Protein AF-A0AAV1Z9R0-F1 (afdb_monomer_lite)

pLDDT: mean 80.9, std 9.48, range [49.88, 96.12]

Sequence (94 aa):
MGRRINTTLPISKTQLQPYSVNKKALETKEERRMYTQKKNYDHHHGIRNIDELDLGQNARVWITDRRETGKVLKKTPFPRSYLVQSGKRVFRRK

Structure (mmCIF, N/CA/C/O backbone):
data_AF-A0AAV1Z9R0-F1
#
_entry.id   AF-A0AAV1Z9R0-F1
#
loop_
_atom_site.group_PDB
_atom_site.id
_atom_site.type_symbol
_atom_site.label_atom_id
_atom_site.label_alt_id
_atom_site.label_comp_id
_atom_site.label_asym_id
_atom_site.label_entity_id
_atom_site.label_seq_id
_atom_site.pdbx_PDB_ins_code
_atom_site.Cartn_x
_atom_site.Cartn_y
_atom_site.Cartn_z
_atom_site.occupancy
_atom_site.B_iso_or_equiv
_atom_site.auth_seq_id
_atom_site.auth_comp_id
_atom_site.auth_asym_id
_atom_site.auth_atom_id
_atom_site.pdbx_PDB_model_num
ATOM 1 N N . MET A 1 1 ? -30.982 -13.700 25.396 1.00 49.88 1 MET A N 1
ATOM 2 C CA . MET A 1 1 ? -31.266 -12.271 25.670 1.00 49.88 1 MET A CA 1
ATOM 3 C C . MET A 1 1 ? -32.585 -11.925 24.997 1.00 49.88 1 MET A C 1
ATOM 5 O O . MET A 1 1 ? -32.686 -12.078 23.788 1.00 49.88 1 MET A O 1
ATOM 9 N N . GLY A 1 2 ? -33.615 -11.640 25.797 1.00 64.06 2 GLY A N 1
ATOM 10 C CA . GLY A 1 2 ? -35.023 -11.656 25.382 1.00 64.06 2 GLY A CA 1
ATOM 11 C C . GLY A 1 2 ? -35.468 -10.466 24.525 1.00 64.06 2 GLY A C 1
ATOM 12 O O . GLY A 1 2 ? -34.887 -9.384 24.572 1.00 64.06 2 GLY A O 1
ATOM 13 N N . ARG A 1 3 ? -36.525 -10.702 23.743 1.00 64.62 3 ARG A N 1
ATOM 14 C CA . ARG A 1 3 ? -37.190 -9.757 22.835 1.00 64.62 3 ARG A CA 1
ATOM 15 C C . ARG A 1 3 ? -37.895 -8.657 23.651 1.00 64.62 3 ARG A C 1
ATOM 17 O O . ARG A 1 3 ? -38.679 -8.975 24.540 1.00 64.62 3 ARG A O 1
ATOM 24 N N . ARG A 1 4 ? -37.607 -7.376 23.378 1.00 66.69 4 ARG A N 1
ATOM 25 C CA . ARG A 1 4 ? -38.270 -6.224 24.028 1.00 66.69 4 ARG A CA 1
ATOM 26 C C . ARG A 1 4 ? -39.692 -6.051 23.482 1.00 66.69 4 ARG A C 1
ATOM 28 O O . ARG A 1 4 ? -39.892 -6.117 22.272 1.00 66.69 4 ARG A O 1
ATOM 35 N N . ILE A 1 5 ? -40.659 -5.839 24.373 1.00 71.81 5 ILE A N 1
ATOM 36 C CA . ILE A 1 5 ? -42.055 -5.546 24.021 1.00 71.81 5 ILE A CA 1
ATOM 37 C C . ILE A 1 5 ? -42.146 -4.068 23.622 1.00 71.81 5 ILE A C 1
ATOM 39 O O . ILE A 1 5 ? -41.661 -3.204 24.350 1.00 71.81 5 ILE A O 1
ATOM 43 N N . ASN A 1 6 ? -42.761 -3.775 22.475 1.00 67.69 6 ASN A N 1
ATOM 44 C CA . ASN A 1 6 ? -43.043 -2.405 22.050 1.00 67.69 6 ASN A CA 1
ATOM 45 C C . ASN A 1 6 ? -44.254 -1.887 22.839 1.00 67.69 6 ASN A C 1
ATOM 47 O O . ASN A 1 6 ? -45.393 -2.148 22.462 1.00 67.69 6 ASN A O 1
ATOM 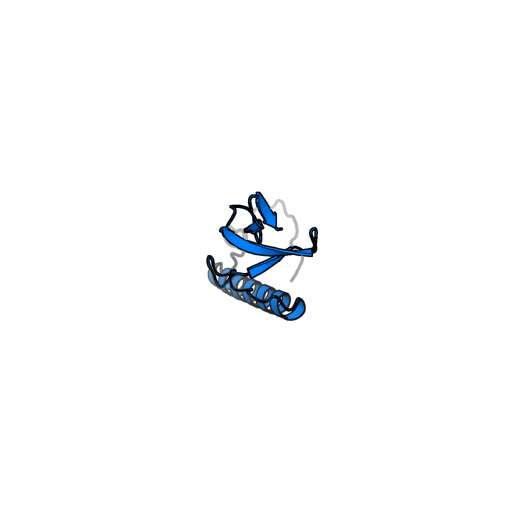51 N N . THR A 1 7 ? -44.013 -1.208 23.961 1.00 72.06 7 THR A N 1
ATOM 52 C CA . THR A 1 7 ? -45.070 -0.634 24.808 1.00 72.06 7 THR A CA 1
ATOM 53 C C . THR A 1 7 ? -45.169 0.873 24.598 1.00 72.06 7 THR A C 1
ATOM 55 O O . THR A 1 7 ? -44.148 1.552 24.546 1.00 72.06 7 THR A O 1
ATOM 58 N N . THR A 1 8 ? -46.383 1.417 24.572 1.00 71.56 8 THR A N 1
ATOM 59 C CA . THR A 1 8 ? -46.658 2.868 24.589 1.00 71.56 8 THR A CA 1
ATOM 60 C C . THR A 1 8 ? -46.558 3.495 25.982 1.00 71.56 8 THR A C 1
ATOM 62 O O . THR A 1 8 ? -46.639 4.713 26.114 1.00 71.56 8 THR A O 1
ATOM 65 N N . LEU A 1 9 ? -46.379 2.682 27.027 1.00 77.00 9 LEU A N 1
ATOM 66 C CA . LEU A 1 9 ? -46.225 3.162 28.397 1.00 77.00 9 LEU A CA 1
ATOM 67 C C . LEU A 1 9 ? -44.862 3.846 28.591 1.00 77.00 9 LEU A C 1
ATOM 69 O O . LEU A 1 9 ? -43.858 3.356 28.065 1.00 77.00 9 LEU A O 1
ATOM 73 N N . PRO A 1 10 ? -44.797 4.950 29.358 1.00 73.06 10 PRO A N 1
ATOM 74 C CA . PRO A 1 10 ? -43.542 5.630 29.636 1.00 73.06 10 PRO A CA 1
ATOM 75 C C . PRO A 1 10 ? -42.605 4.714 30.430 1.00 73.06 10 PRO A C 1
ATOM 77 O O . PRO A 1 10 ? -42.914 4.259 31.529 1.00 73.06 10 PRO A O 1
ATOM 80 N N . ILE A 1 11 ? -41.440 4.446 29.846 1.00 73.12 11 ILE A N 1
ATOM 81 C CA . ILE A 1 11 ? -40.373 3.637 30.433 1.00 73.12 11 ILE A CA 1
ATOM 82 C C . ILE A 1 11 ? -39.475 4.541 31.291 1.00 73.12 11 ILE A C 1
ATOM 84 O O . ILE A 1 11 ? -39.240 5.703 30.953 1.00 73.12 11 ILE A O 1
ATOM 88 N N . SER A 1 12 ? -38.946 4.009 32.398 1.00 76.44 12 SER A N 1
ATOM 89 C CA . SER A 1 12 ? -37.996 4.731 33.254 1.00 76.44 12 SER A CA 1
ATOM 90 C C . SER A 1 12 ? -36.812 5.287 32.447 1.00 76.44 12 SER A C 1
ATOM 92 O O . SER A 1 12 ? -36.219 4.584 31.625 1.00 76.44 12 SER A O 1
ATOM 94 N N . LYS A 1 13 ? -36.384 6.524 32.745 1.00 75.44 13 LYS A N 1
ATOM 95 C CA . LYS A 1 13 ? -35.218 7.170 32.104 1.00 75.44 13 LYS A CA 1
ATOM 96 C C . LYS A 1 13 ? -33.927 6.351 32.217 1.00 75.44 13 LYS A C 1
ATOM 98 O O . LYS A 1 13 ? -33.058 6.463 31.356 1.00 75.44 13 LYS A O 1
ATOM 103 N N . THR A 1 14 ? -33.803 5.508 33.243 1.00 72.75 14 THR A N 1
ATOM 104 C CA . THR A 1 14 ? -32.660 4.597 33.418 1.00 72.75 14 THR A CA 1
ATOM 105 C C . THR A 1 14 ? -32.659 3.440 32.415 1.00 72.75 14 THR A C 1
ATOM 107 O O . THR A 1 14 ? -31.595 2.983 32.016 1.00 72.75 14 THR A O 1
ATOM 110 N N . GLN A 1 15 ? -33.832 3.000 31.950 1.00 72.81 15 GLN A N 1
ATOM 111 C CA . GLN A 1 15 ? -33.991 1.950 30.934 1.00 72.81 15 GLN A CA 1
ATOM 112 C C . GLN A 1 15 ? -33.930 2.493 29.493 1.00 72.81 15 GLN A C 1
ATOM 114 O O . GLN A 1 15 ? -33.727 1.715 28.558 1.00 72.81 15 GLN A O 1
ATOM 119 N N . LEU A 1 16 ? -34.072 3.814 29.322 1.00 72.12 16 LEU A N 1
ATOM 120 C CA . LEU A 1 16 ? -33.884 4.532 28.055 1.00 72.12 16 LEU A CA 1
ATOM 121 C C . LEU A 1 16 ? -32.407 4.766 27.700 1.00 72.12 16 LEU A C 1
ATOM 123 O O . LEU A 1 16 ? -32.124 5.221 26.595 1.00 72.12 16 LEU A O 1
ATOM 127 N N . GLN A 1 17 ? -31.466 4.458 28.600 1.00 72.38 17 GLN A N 1
ATOM 128 C CA . GLN A 1 17 ? -30.041 4.577 28.299 1.00 72.38 17 GLN A CA 1
ATOM 129 C C . GLN A 1 17 ? -29.642 3.507 27.270 1.00 72.38 17 GLN A C 1
ATOM 131 O O . GLN A 1 17 ? -29.755 2.308 27.556 1.00 72.38 17 GLN A O 1
ATOM 136 N N . PRO A 1 18 ? -29.200 3.896 26.060 1.00 73.31 18 PRO A N 1
ATOM 137 C CA . PRO A 1 18 ? -28.715 2.935 25.087 1.00 73.31 18 PRO A CA 1
ATOM 138 C C . PRO A 1 18 ? -27.448 2.268 25.623 1.00 73.31 18 PRO A C 1
ATOM 140 O O . PRO A 1 18 ? -26.612 2.906 26.263 1.00 73.31 18 PRO A O 1
ATOM 143 N N . TYR A 1 19 ? -27.288 0.978 25.331 1.00 71.38 19 TYR A N 1
ATOM 144 C CA . TYR A 1 19 ? -26.036 0.286 25.606 1.00 71.38 19 TYR A CA 1
ATOM 145 C C . TYR A 1 19 ? -24.944 0.898 24.725 1.00 71.38 19 TYR A C 1
ATOM 147 O O . TYR A 1 19 ? -24.911 0.674 23.513 1.00 71.38 19 TYR A O 1
ATOM 155 N N . SER A 1 20 ? -24.074 1.712 25.318 1.00 72.06 20 SER A N 1
ATOM 156 C CA . SER A 1 20 ? -22.915 2.256 24.628 1.00 72.06 20 SER A CA 1
ATOM 157 C C . SER A 1 20 ? -21.796 1.220 24.669 1.00 72.06 20 SER A C 1
ATOM 159 O O . SER A 1 20 ? -21.298 0.825 25.722 1.00 72.06 20 SER A O 1
ATOM 161 N N . VAL A 1 21 ? -21.411 0.731 23.493 1.00 77.38 21 VAL A N 1
ATOM 162 C CA . VAL A 1 21 ? -20.245 -0.145 23.371 1.00 77.38 21 VAL A CA 1
ATOM 163 C C . VAL A 1 21 ? -18.996 0.692 23.650 1.00 77.38 21 VAL A C 1
ATOM 165 O O . VAL A 1 21 ? -18.894 1.836 23.198 1.00 77.38 21 VAL A O 1
ATOM 168 N N . ASN A 1 22 ? -18.031 0.134 24.382 1.00 85.62 22 ASN A N 1
ATOM 169 C CA . ASN A 1 22 ? -16.757 0.803 24.624 1.00 85.62 22 ASN A CA 1
ATOM 170 C C . ASN A 1 22 ? -16.009 1.005 23.291 1.00 85.62 22 ASN A C 1
ATOM 172 O O . ASN A 1 22 ? -15.440 0.059 22.744 1.00 85.62 22 ASN A O 1
ATOM 176 N N . LYS A 1 23 ? -16.012 2.243 22.776 1.00 85.31 23 LYS A N 1
ATOM 177 C CA . LYS A 1 23 ? -15.431 2.591 21.468 1.00 85.31 23 LYS A CA 1
ATOM 178 C C . LYS A 1 23 ? -13.960 2.201 21.350 1.00 85.31 23 LYS A C 1
ATOM 180 O O . LYS A 1 23 ? -13.585 1.583 20.365 1.00 85.31 23 LYS A O 1
ATOM 185 N N . LYS A 1 24 ? -13.158 2.445 22.390 1.00 88.38 24 LYS A N 1
ATOM 186 C CA . LYS A 1 24 ? -11.718 2.128 22.380 1.00 88.38 24 LYS A CA 1
ATOM 187 C C . LYS A 1 24 ? -11.459 0.625 22.244 1.00 88.38 24 LYS A C 1
ATOM 189 O O . LYS A 1 24 ? -10.562 0.189 21.525 1.00 88.38 24 LYS A O 1
ATOM 194 N N . ALA A 1 25 ? -12.265 -0.188 22.926 1.00 88.69 25 ALA A N 1
ATOM 195 C CA . ALA A 1 25 ? -12.164 -1.642 22.831 1.00 88.69 25 ALA A CA 1
ATOM 196 C C . ALA A 1 25 ? -12.580 -2.157 21.442 1.00 88.69 25 ALA A C 1
ATOM 198 O O . ALA A 1 25 ? -12.030 -3.145 20.958 1.00 88.69 25 ALA A O 1
ATOM 199 N N . LEU A 1 26 ? -13.532 -1.484 20.792 1.00 89.56 26 LEU A N 1
ATOM 200 C CA . LEU A 1 26 ? -13.950 -1.810 19.432 1.00 89.56 26 LEU A CA 1
ATOM 201 C C . LEU A 1 26 ? -12.878 -1.423 18.404 1.00 89.56 26 LEU A C 1
ATOM 203 O O . LEU A 1 26 ? -12.507 -2.255 17.583 1.00 89.56 26 LEU A O 1
ATOM 207 N N . GLU A 1 27 ? -12.343 -0.205 18.489 1.00 91.62 27 GLU A N 1
ATOM 208 C CA . GLU A 1 27 ? -11.305 0.317 17.587 1.00 91.62 27 GLU A CA 1
ATOM 209 C C . GLU A 1 27 ? -10.063 -0.580 17.586 1.00 91.62 27 GLU A C 1
ATOM 211 O O . GLU A 1 27 ? -9.647 -1.062 16.536 1.00 91.62 27 GLU A O 1
ATOM 216 N N . THR A 1 28 ? -9.544 -0.927 18.767 1.00 94.12 28 THR A N 1
ATOM 217 C CA . THR A 1 28 ? -8.375 -1.822 18.888 1.00 94.12 28 THR A CA 1
ATOM 218 C C . THR A 1 28 ? -8.617 -3.216 18.301 1.00 94.12 28 THR A C 1
ATOM 220 O O . THR A 1 28 ? -7.697 -3.850 17.777 1.00 94.12 28 THR A O 1
ATOM 223 N N . LYS A 1 29 ? -9.853 -3.726 18.374 1.00 93.75 29 LYS A N 1
ATOM 224 C CA . LYS A 1 29 ? -10.223 -5.012 17.772 1.00 93.75 29 LYS A CA 1
ATOM 225 C C . LYS A 1 29 ? -10.302 -4.912 16.249 1.00 93.75 29 LYS A C 1
ATOM 227 O O . LYS A 1 29 ? -9.820 -5.818 15.567 1.00 93.75 29 LYS A O 1
ATOM 232 N N . GLU A 1 30 ? -10.876 -3.833 15.727 1.00 94.00 30 GLU A N 1
ATOM 233 C CA . GLU A 1 30 ? -10.955 -3.583 14.286 1.00 94.00 30 GLU A CA 1
ATOM 234 C C . GLU A 1 30 ? -9.565 -3.367 13.676 1.00 94.00 30 GLU A C 1
ATOM 236 O O . GLU A 1 30 ? -9.253 -3.994 12.669 1.00 94.00 30 GLU A O 1
ATOM 241 N N . GLU A 1 31 ? -8.672 -2.614 14.321 1.00 95.38 31 GLU A N 1
ATOM 242 C CA . GLU A 1 31 ? -7.288 -2.441 13.851 1.00 95.38 31 GLU A CA 1
ATOM 243 C C . GLU A 1 31 ? -6.550 -3.780 13.724 1.00 95.38 31 GLU A C 1
ATOM 245 O O . GLU A 1 31 ? -5.935 -4.077 12.695 1.00 95.38 31 GLU A O 1
ATOM 250 N N . ARG A 1 32 ? -6.669 -4.648 14.740 1.00 95.69 32 ARG A N 1
ATOM 251 C CA . ARG A 1 32 ? -6.098 -6.006 14.703 1.00 95.69 32 ARG A CA 1
ATOM 252 C C . ARG A 1 32 ? -6.705 -6.845 13.580 1.00 95.69 32 ARG A C 1
ATOM 254 O O . ARG A 1 32 ? -5.988 -7.588 12.903 1.00 95.69 32 ARG A O 1
ATOM 261 N N . ARG A 1 33 ? -8.017 -6.733 13.366 1.00 95.69 33 ARG A N 1
ATOM 262 C CA . ARG A 1 33 ? -8.723 -7.428 12.284 1.00 95.69 33 ARG A CA 1
ATOM 263 C C . ARG A 1 33 ? -8.245 -6.951 10.912 1.00 95.69 33 ARG A C 1
ATOM 265 O O . ARG A 1 33 ? -7.931 -7.785 10.069 1.00 95.69 33 ARG A O 1
ATOM 272 N N . MET A 1 34 ? -8.131 -5.642 10.700 1.00 95.00 34 MET A N 1
ATOM 273 C CA . MET A 1 34 ? -7.640 -5.068 9.443 1.00 95.00 34 MET A CA 1
ATOM 274 C C . MET A 1 34 ? -6.193 -5.485 9.168 1.00 95.00 34 MET A C 1
ATOM 276 O O . MET A 1 34 ? -5.873 -5.911 8.057 1.00 95.00 34 MET A O 1
ATOM 280 N N . TYR A 1 35 ? -5.329 -5.443 10.187 1.00 96.12 35 TYR A N 1
ATOM 281 C CA . TYR A 1 35 ? -3.934 -5.866 10.067 1.00 96.12 35 TYR A CA 1
ATOM 282 C C . TYR A 1 35 ? -3.805 -7.348 9.688 1.00 96.12 35 TYR A C 1
ATOM 284 O O . TYR A 1 35 ? -3.089 -7.697 8.747 1.00 96.12 35 TYR A O 1
ATOM 292 N N . THR A 1 36 ? -4.519 -8.229 10.393 1.00 95.62 36 THR A N 1
ATOM 293 C CA . THR A 1 36 ? -4.491 -9.676 10.116 1.00 95.62 36 THR A CA 1
ATOM 294 C C . THR A 1 36 ? -5.075 -10.005 8.748 1.00 95.62 36 THR A C 1
ATOM 296 O O . THR A 1 36 ? -4.489 -10.800 8.016 1.00 95.62 36 THR A O 1
ATOM 299 N N . GLN A 1 37 ? -6.169 -9.347 8.358 1.00 95.50 37 GLN A N 1
ATOM 300 C CA . GLN A 1 37 ? -6.757 -9.505 7.032 1.00 95.50 37 GLN A CA 1
ATOM 301 C C . GLN A 1 37 ? -5.774 -9.096 5.931 1.00 95.50 37 GLN A C 1
ATOM 303 O O . GLN A 1 37 ? -5.575 -9.866 4.991 1.00 95.50 37 GLN A O 1
ATOM 308 N N . LYS A 1 38 ? -5.112 -7.939 6.073 1.00 93.94 38 LYS A N 1
ATOM 309 C CA . LYS A 1 38 ? -4.074 -7.492 5.136 1.00 93.94 38 LYS A CA 1
ATOM 310 C C . LYS A 1 38 ? -2.933 -8.501 5.047 1.00 93.94 38 LYS A C 1
ATOM 312 O O . LYS A 1 38 ? -2.590 -8.928 3.952 1.00 93.94 38 LYS A O 1
ATOM 317 N N . LYS A 1 39 ? -2.382 -8.925 6.188 1.00 93.62 39 LYS A N 1
ATOM 318 C CA . LYS A 1 39 ? -1.271 -9.886 6.234 1.00 93.62 39 LYS A CA 1
ATOM 319 C C . LYS A 1 39 ? -1.633 -11.211 5.559 1.00 93.62 39 LYS A C 1
ATOM 321 O O . LYS A 1 39 ? -0.836 -11.736 4.788 1.00 93.62 39 LYS A O 1
ATOM 326 N N . ASN A 1 40 ? -2.827 -11.736 5.828 1.00 94.50 40 ASN A N 1
ATOM 327 C CA . ASN A 1 40 ? -3.292 -12.991 5.240 1.00 94.50 40 ASN A CA 1
ATOM 328 C C . ASN A 1 40 ? -3.526 -12.854 3.734 1.00 94.50 40 ASN A C 1
ATOM 330 O O . ASN A 1 40 ? -3.159 -13.748 2.978 1.00 94.50 40 ASN A O 1
ATOM 334 N N . TYR A 1 41 ? -4.096 -11.730 3.295 1.00 93.31 41 TYR A N 1
ATOM 335 C CA . TYR A 1 41 ? -4.287 -11.439 1.878 1.00 93.31 41 TYR A CA 1
ATOM 336 C C . TYR A 1 41 ? -2.947 -11.323 1.141 1.00 93.31 41 TYR A C 1
ATOM 338 O O . TYR A 1 41 ? -2.766 -11.972 0.110 1.00 93.31 41 TYR A O 1
ATOM 346 N N . ASP A 1 42 ? -2.006 -10.555 1.700 1.00 91.44 42 ASP A N 1
ATOM 347 C CA . ASP A 1 42 ? -0.663 -10.359 1.151 1.00 91.44 42 ASP A CA 1
ATOM 348 C C . ASP A 1 42 ? 0.101 -11.692 1.076 1.00 91.44 42 ASP A C 1
ATOM 350 O O . ASP A 1 42 ? 0.724 -11.989 0.057 1.00 91.44 42 ASP A O 1
ATOM 354 N N . HIS A 1 43 ? -0.009 -12.534 2.111 1.00 90.25 43 HIS A N 1
ATOM 355 C CA . HIS A 1 43 ? 0.588 -13.870 2.135 1.00 90.25 43 HIS A CA 1
ATOM 356 C C . HIS A 1 43 ? -0.033 -14.812 1.093 1.00 90.25 43 HIS A C 1
ATOM 358 O O . HIS A 1 43 ? 0.699 -15.421 0.316 1.00 90.25 43 HIS A O 1
ATOM 364 N N . HIS A 1 44 ? -1.367 -14.901 1.039 1.00 91.56 44 HIS A N 1
ATOM 365 C CA . HIS A 1 44 ? -2.084 -15.793 0.120 1.00 91.56 44 HIS A CA 1
ATOM 366 C C . HIS A 1 44 ? -1.820 -15.451 -1.352 1.00 91.56 44 HIS A C 1
ATOM 368 O O . HIS A 1 44 ? -1.655 -16.341 -2.179 1.00 91.56 44 HIS A O 1
ATOM 374 N N . HIS A 1 45 ? -1.752 -14.161 -1.685 1.00 89.94 45 HIS A N 1
ATOM 375 C CA . HIS A 1 45 ? -1.513 -13.705 -3.057 1.00 89.94 45 HIS A CA 1
ATOM 376 C C . HIS A 1 45 ? -0.025 -13.538 -3.383 1.00 89.94 45 HIS A C 1
ATOM 378 O O . HIS A 1 45 ? 0.308 -13.059 -4.467 1.00 89.94 45 HIS A O 1
ATOM 384 N N . GLY A 1 46 ? 0.872 -13.900 -2.455 1.00 84.75 46 GLY A N 1
ATOM 385 C CA . GLY A 1 46 ? 2.314 -13.759 -2.638 1.00 84.75 46 GLY A CA 1
ATOM 386 C C . GLY A 1 46 ? 2.720 -12.332 -3.004 1.00 84.75 46 GLY A C 1
ATOM 387 O O . GLY A 1 46 ? 3.604 -12.144 -3.842 1.00 84.75 46 GLY A O 1
ATOM 388 N N . ILE A 1 47 ? 2.050 -11.328 -2.425 1.00 82.88 47 ILE A N 1
ATOM 389 C CA . ILE A 1 47 ? 2.327 -9.921 -2.707 1.00 82.88 47 ILE A CA 1
ATOM 390 C C . ILE A 1 47 ? 3.751 -9.630 -2.250 1.00 82.88 47 ILE A C 1
ATOM 392 O O . ILE A 1 47 ? 4.081 -9.695 -1.067 1.00 82.88 47 ILE A O 1
ATOM 396 N N . ARG A 1 48 ? 4.605 -9.305 -3.216 1.00 80.81 48 ARG A N 1
ATOM 397 C CA . ARG A 1 48 ? 5.963 -8.832 -2.976 1.00 80.81 48 ARG A CA 1
ATOM 398 C C . ARG A 1 48 ? 6.015 -7.350 -3.296 1.00 80.81 48 ARG A C 1
ATOM 400 O O . ARG A 1 48 ? 5.502 -6.918 -4.332 1.00 80.81 48 ARG A O 1
ATOM 407 N N . ASN A 1 49 ? 6.656 -6.590 -2.418 1.00 77.00 49 ASN A N 1
ATOM 408 C CA . ASN A 1 49 ? 7.080 -5.242 -2.754 1.00 77.00 49 ASN A CA 1
ATOM 409 C C . ASN A 1 49 ? 8.205 -5.394 -3.776 1.00 77.00 49 ASN A C 1
ATOM 411 O O . ASN A 1 49 ? 9.265 -5.925 -3.462 1.00 77.00 49 ASN A O 1
ATOM 415 N N . ILE A 1 50 ? 7.905 -5.054 -5.026 1.00 75.25 50 ILE A N 1
ATOM 416 C CA . ILE A 1 50 ? 8.898 -5.034 -6.093 1.00 75.25 50 ILE A CA 1
ATOM 417 C C . ILE A 1 50 ? 9.585 -3.685 -5.973 1.00 75.25 50 ILE A C 1
ATOM 419 O O . ILE A 1 50 ? 8.910 -2.657 -6.090 1.00 75.25 50 ILE A O 1
ATOM 423 N N . ASP A 1 51 ? 10.891 -3.708 -5.727 1.00 75.12 51 ASP A N 1
ATOM 424 C CA . ASP A 1 51 ? 11.688 -2.492 -5.714 1.00 75.12 51 ASP A CA 1
ATOM 425 C C . ASP A 1 51 ? 11.556 -1.773 -7.055 1.00 75.12 51 ASP A C 1
ATOM 427 O O . ASP A 1 51 ? 11.397 -2.371 -8.127 1.00 75.12 51 ASP A O 1
ATOM 431 N N . GLU A 1 52 ? 11.545 -0.453 -6.982 1.00 75.25 52 GLU A N 1
ATOM 432 C CA . GLU A 1 52 ? 11.401 0.367 -8.166 1.00 75.25 52 GLU A CA 1
ATOM 433 C C . GLU A 1 52 ? 12.621 0.176 -9.071 1.00 75.25 52 GLU A C 1
ATOM 435 O O . GLU A 1 52 ? 13.741 0.019 -8.593 1.00 75.25 52 GLU A O 1
ATOM 440 N N . LEU A 1 53 ? 12.413 0.174 -10.392 1.00 75.38 53 LEU A N 1
ATOM 441 C CA . LEU A 1 53 ? 13.536 0.021 -11.309 1.00 75.38 53 LEU A CA 1
ATOM 442 C C . LEU A 1 53 ? 14.471 1.220 -11.166 1.00 75.38 53 LEU A C 1
ATOM 444 O O . LEU A 1 53 ? 14.016 2.370 -11.226 1.00 75.38 53 LEU A O 1
ATOM 448 N N . ASP A 1 54 ? 15.767 0.928 -11.064 1.00 71.88 54 ASP A N 1
ATOM 449 C CA . ASP A 1 54 ? 16.809 1.944 -11.099 1.00 71.88 54 ASP A CA 1
ATOM 450 C C . ASP A 1 54 ? 16.666 2.819 -12.348 1.00 71.88 54 ASP A C 1
ATOM 452 O O . ASP A 1 54 ? 16.296 2.372 -13.437 1.00 71.88 54 ASP A O 1
ATOM 456 N N . LEU A 1 55 ? 16.953 4.106 -12.192 1.00 72.69 55 LEU A N 1
ATOM 457 C CA . LEU A 1 55 ? 17.022 5.050 -13.299 1.00 72.69 55 LEU A CA 1
ATOM 458 C C . LEU A 1 55 ? 18.490 5.147 -13.730 1.00 72.69 55 LEU A C 1
ATOM 460 O O . LEU A 1 55 ? 19.350 5.423 -12.899 1.00 72.69 55 LEU A O 1
ATOM 464 N N . GLY A 1 56 ? 18.807 4.951 -15.016 1.00 66.06 56 GLY A N 1
ATOM 465 C CA . GLY A 1 56 ? 20.172 5.185 -15.514 1.00 66.06 56 GLY A CA 1
ATOM 466 C C . GLY A 1 56 ? 20.805 4.053 -16.327 1.00 66.06 56 GLY A C 1
ATOM 467 O O . GLY A 1 56 ? 20.123 3.288 -17.001 1.00 66.06 56 GLY A O 1
ATOM 468 N N . GLN A 1 57 ? 22.146 4.039 -16.392 1.00 56.97 57 GLN A N 1
ATOM 469 C CA . GLN A 1 57 ? 22.938 3.223 -17.338 1.00 56.97 57 GLN A CA 1
ATOM 470 C C . GLN A 1 57 ? 22.841 1.709 -17.098 1.00 56.97 57 GLN A C 1
ATOM 472 O O . GLN A 1 57 ? 22.936 0.947 -18.059 1.00 56.97 57 GLN A O 1
ATOM 477 N N . ASN A 1 58 ? 22.569 1.290 -15.861 1.00 60.38 58 ASN A N 1
ATOM 478 C CA . ASN A 1 58 ? 22.445 -0.124 -15.495 1.00 60.38 58 ASN A CA 1
ATOM 479 C C . ASN A 1 58 ? 21.008 -0.654 -15.639 1.00 60.38 58 ASN A C 1
ATOM 481 O O . ASN A 1 58 ? 20.780 -1.858 -15.587 1.00 60.38 58 ASN A O 1
ATOM 485 N N . ALA A 1 59 ? 20.040 0.225 -15.906 1.00 69.00 59 ALA A N 1
ATOM 486 C CA . ALA A 1 59 ? 18.634 -0.126 -16.057 1.00 69.00 59 ALA A CA 1
ATOM 487 C C . ALA A 1 59 ? 18.281 -0.419 -17.519 1.00 69.00 59 ALA A C 1
ATOM 489 O O . ALA A 1 59 ? 17.497 0.296 -18.158 1.00 69.00 59 ALA A O 1
ATOM 490 N N . ARG A 1 60 ? 18.905 -1.468 -18.067 1.00 76.56 60 ARG A N 1
ATOM 491 C CA . ARG A 1 60 ? 18.520 -2.029 -19.366 1.00 76.56 60 ARG A CA 1
ATOM 492 C C . ARG A 1 60 ? 17.304 -2.923 -19.174 1.00 76.56 60 ARG A C 1
ATOM 494 O O . ARG A 1 60 ? 17.341 -3.902 -18.440 1.00 76.56 60 ARG A O 1
ATOM 501 N N . VAL A 1 61 ? 16.227 -2.576 -19.857 1.00 78.12 61 VAL A N 1
ATOM 502 C CA . VAL A 1 61 ? 14.940 -3.251 -19.777 1.00 78.12 61 VAL A CA 1
ATOM 503 C C . VAL A 1 61 ? 14.591 -3.818 -21.139 1.00 78.12 61 VAL A C 1
ATOM 505 O O . VAL A 1 61 ? 14.669 -3.126 -22.153 1.00 78.12 61 VAL A O 1
ATOM 508 N N . TRP A 1 62 ? 14.177 -5.080 -21.154 1.00 81.94 62 TRP A N 1
ATOM 509 C CA . TRP A 1 62 ? 13.653 -5.720 -22.350 1.00 81.94 62 TRP A CA 1
ATOM 510 C C . TRP A 1 62 ? 12.233 -5.227 -22.654 1.00 81.94 62 TRP A C 1
ATOM 512 O O . TRP A 1 62 ? 11.339 -5.296 -21.804 1.00 81.94 62 TRP A O 1
ATOM 522 N N . ILE A 1 63 ? 12.023 -4.726 -23.869 1.00 81.94 63 ILE A N 1
ATOM 523 C CA . ILE A 1 63 ? 10.721 -4.303 -24.384 1.00 81.94 63 ILE A CA 1
ATOM 524 C C . ILE A 1 63 ? 10.156 -5.462 -25.205 1.00 81.94 63 ILE A C 1
ATOM 526 O O . ILE A 1 63 ? 10.551 -5.662 -26.353 1.00 81.94 63 ILE A O 1
ATOM 530 N N . THR A 1 64 ? 9.218 -6.219 -24.629 1.00 77.94 64 THR A N 1
ATOM 531 C CA . THR A 1 64 ? 8.629 -7.408 -25.270 1.00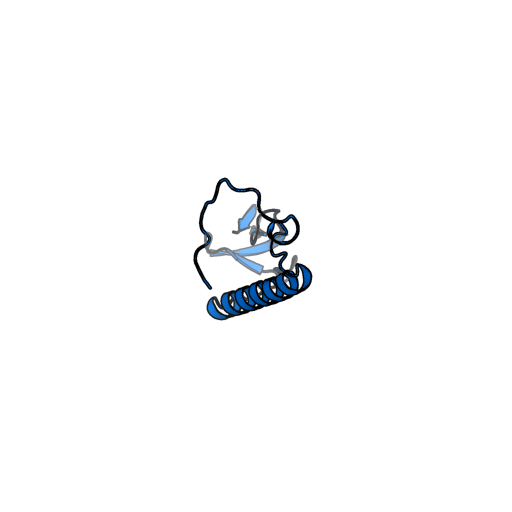 77.94 64 THR A CA 1
ATOM 532 C C . THR A 1 64 ? 7.997 -7.086 -26.622 1.00 77.94 64 THR A C 1
ATOM 534 O O . THR A 1 64 ? 8.252 -7.798 -27.589 1.00 77.94 64 THR A O 1
ATOM 537 N N . ASP A 1 65 ? 7.265 -5.972 -26.709 1.00 77.38 65 ASP A N 1
ATOM 538 C CA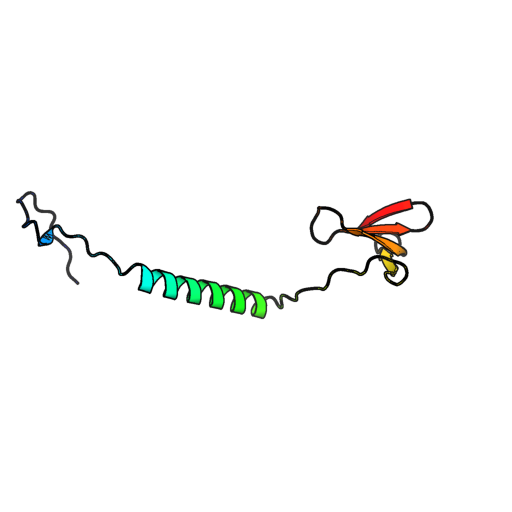 . ASP A 1 65 ? 6.552 -5.548 -27.923 1.00 77.38 65 ASP A CA 1
ATOM 539 C C . ASP A 1 65 ? 7.474 -5.374 -29.135 1.00 77.38 65 ASP A C 1
ATOM 541 O O . ASP A 1 65 ? 7.054 -5.571 -30.272 1.00 77.38 65 ASP A O 1
ATOM 545 N N . ARG A 1 66 ? 8.733 -4.984 -28.900 1.00 76.62 66 ARG A N 1
ATOM 546 C CA . ARG A 1 66 ? 9.709 -4.681 -29.958 1.00 76.62 66 ARG A CA 1
ATOM 547 C C . ARG A 1 66 ? 10.872 -5.658 -30.013 1.00 76.62 66 ARG A C 1
ATOM 549 O O . ARG A 1 66 ? 11.642 -5.604 -30.960 1.00 76.62 66 ARG A O 1
ATOM 556 N N . ARG A 1 67 ? 10.988 -6.548 -29.022 1.00 81.50 67 ARG A N 1
ATOM 557 C CA . ARG A 1 67 ? 12.130 -7.456 -28.836 1.00 81.50 67 ARG A CA 1
ATOM 558 C C . ARG A 1 67 ? 13.468 -6.703 -28.825 1.00 81.50 67 ARG A C 1
ATOM 560 O O . ARG A 1 67 ? 14.457 -7.159 -29.387 1.00 81.50 67 ARG A O 1
ATOM 567 N N . GLU A 1 68 ? 13.475 -5.537 -28.183 1.00 83.12 68 GLU A N 1
ATOM 568 C CA . GLU A 1 68 ? 14.634 -4.646 -28.085 1.00 83.12 68 GLU A CA 1
ATOM 569 C C . GLU A 1 68 ? 14.968 -4.343 -26.621 1.00 83.12 68 GLU A C 1
ATOM 571 O O . GLU A 1 68 ? 14.086 -4.308 -25.757 1.00 83.12 68 GLU A O 1
ATOM 576 N N . THR A 1 69 ? 16.244 -4.067 -26.340 1.00 85.25 69 THR A N 1
ATOM 577 C CA . THR A 1 69 ? 16.67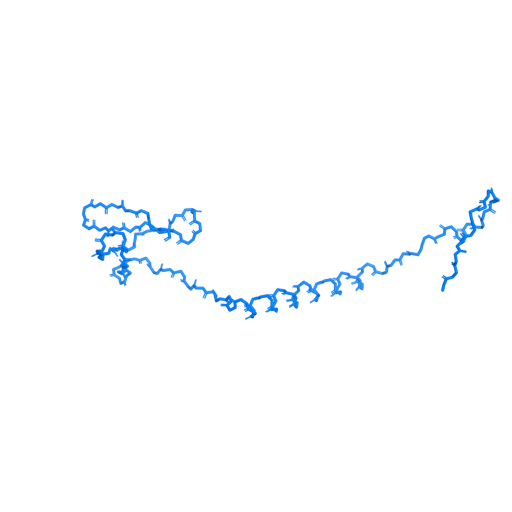2 -3.518 -25.047 1.00 85.25 69 THR A CA 1
ATOM 578 C C . THR A 1 69 ? 16.589 -1.994 -25.061 1.00 85.25 69 THR A C 1
ATOM 580 O O . THR A 1 69 ? 17.026 -1.338 -26.003 1.00 85.25 69 THR A O 1
ATOM 583 N N . GLY A 1 70 ? 16.050 -1.413 -23.991 1.00 84.06 70 GLY A N 1
ATOM 584 C CA . GLY A 1 70 ? 15.970 0.033 -23.813 1.00 84.06 70 GLY A CA 1
ATOM 585 C C . GLY A 1 70 ? 16.409 0.472 -22.420 1.00 84.06 70 GLY A C 1
ATOM 586 O O . GLY A 1 70 ? 16.393 -0.309 -21.472 1.00 84.06 70 GLY A O 1
ATOM 587 N N . LYS A 1 71 ? 16.813 1.733 -22.290 1.00 87.75 71 LYS A N 1
ATOM 588 C CA . LYS A 1 71 ? 17.267 2.339 -21.032 1.00 87.75 71 LYS A CA 1
ATOM 589 C C . LYS A 1 71 ? 16.111 3.036 -20.320 1.00 87.75 71 LYS A C 1
ATOM 591 O O . LYS A 1 71 ? 15.433 3.857 -20.936 1.00 87.75 71 LYS A O 1
ATOM 596 N N . VAL A 1 72 ? 15.903 2.772 -19.031 1.00 86.94 72 VAL A N 1
ATOM 597 C CA . VAL A 1 72 ? 14.899 3.499 -18.233 1.00 86.94 72 VAL A CA 1
ATOM 598 C C . VAL A 1 72 ? 15.366 4.936 -17.983 1.00 86.94 72 VAL A C 1
ATOM 600 O O . VAL A 1 72 ? 16.445 5.164 -17.437 1.00 86.94 72 VAL A O 1
ATOM 603 N N . LEU A 1 73 ? 14.549 5.909 -18.397 1.00 83.75 73 LEU A N 1
ATOM 604 C CA . LEU A 1 73 ? 14.804 7.339 -18.208 1.00 83.75 73 LEU A CA 1
ATOM 605 C C . LEU A 1 73 ? 14.161 7.869 -16.929 1.00 83.75 73 LEU A C 1
ATOM 607 O O . LEU A 1 73 ? 14.831 8.493 -16.114 1.00 83.75 73 LEU A O 1
ATOM 611 N N . LYS A 1 74 ? 12.848 7.666 -16.780 1.00 83.31 74 LYS A N 1
ATOM 612 C CA . LYS A 1 74 ? 12.073 8.217 -15.662 1.00 83.31 74 LYS A CA 1
ATOM 613 C C . LYS A 1 74 ? 10.807 7.416 -15.391 1.00 83.31 74 LYS A C 1
ATOM 615 O O . LYS A 1 74 ? 10.267 6.764 -16.289 1.00 83.31 74 LYS A O 1
ATOM 620 N N . LYS A 1 75 ? 10.300 7.525 -14.165 1.00 83.69 75 LYS A N 1
ATOM 621 C CA . LYS A 1 75 ? 8.950 7.070 -13.819 1.00 83.69 75 LYS A CA 1
ATOM 622 C C . LYS A 1 75 ? 7.904 7.982 -14.433 1.00 83.69 75 LYS A C 1
ATOM 624 O O . LYS A 1 75 ? 8.133 9.174 -14.644 1.00 83.69 75 LYS A O 1
ATOM 629 N N . THR A 1 76 ? 6.749 7.403 -14.721 1.00 83.12 76 THR A N 1
ATOM 630 C CA . THR A 1 76 ? 5.562 8.173 -15.085 1.00 83.12 76 THR A CA 1
ATOM 631 C C . THR A 1 76 ? 4.637 8.295 -13.874 1.00 83.12 76 THR A C 1
ATOM 633 O O . THR A 1 76 ? 4.753 7.500 -12.944 1.00 83.12 76 THR A O 1
ATOM 636 N N . PRO A 1 77 ? 3.696 9.253 -13.874 1.00 84.94 77 PRO A N 1
ATOM 637 C CA . PRO A 1 77 ? 2.685 9.359 -12.819 1.00 84.94 77 PRO A CA 1
ATOM 638 C C . PRO A 1 77 ? 1.727 8.156 -12.752 1.00 84.94 77 PRO A C 1
ATOM 640 O O . PRO A 1 77 ? 0.930 8.062 -11.826 1.00 84.94 77 PRO A O 1
ATOM 643 N N . PHE A 1 78 ? 1.779 7.237 -13.721 1.00 82.06 78 PHE A N 1
ATOM 644 C CA . PHE A 1 78 ? 0.949 6.041 -13.730 1.00 82.06 78 PHE A CA 1
ATOM 645 C C . PHE A 1 78 ? 1.671 4.876 -13.033 1.00 82.06 78 PHE A C 1
ATOM 647 O O . PHE A 1 78 ? 2.862 4.649 -13.285 1.00 82.06 78 PHE A O 1
ATOM 654 N N . PRO A 1 79 ? 0.960 4.090 -12.205 1.00 79.69 79 PRO A N 1
ATOM 655 C CA . PRO A 1 79 ? 1.565 3.025 -11.414 1.00 79.69 79 PRO A CA 1
ATOM 656 C C . PRO A 1 79 ? 2.260 1.993 -12.306 1.00 79.69 79 PRO A C 1
ATOM 658 O O . PRO A 1 79 ? 1.778 1.676 -13.393 1.00 79.69 79 PRO A O 1
ATOM 661 N N . ARG A 1 80 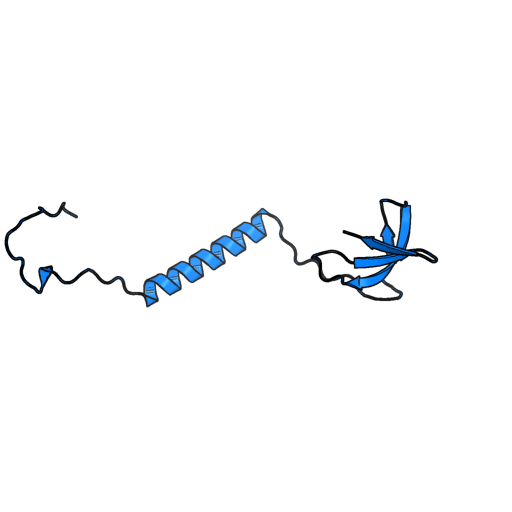? 3.400 1.474 -11.830 1.00 78.06 80 ARG A N 1
ATOM 662 C CA . ARG A 1 80 ? 4.232 0.445 -12.490 1.00 78.06 80 ARG A CA 1
ATOM 663 C C . ARG A 1 80 ? 4.766 0.787 -13.886 1.00 78.06 80 ARG A C 1
ATOM 665 O O . ARG A 1 80 ? 5.426 -0.054 -14.484 1.00 78.06 80 ARG A O 1
ATOM 672 N N . SER A 1 81 ? 4.567 2.008 -14.385 1.00 83.25 81 SER A N 1
ATOM 673 C CA . SER A 1 81 ? 4.948 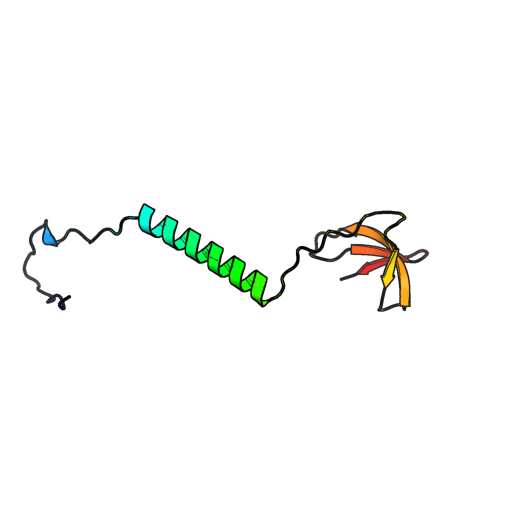2.352 -15.756 1.00 83.25 81 SER A CA 1
ATOM 674 C C . SER A 1 81 ? 6.108 3.340 -15.851 1.00 83.25 81 SER A C 1
ATOM 676 O O . SER A 1 81 ? 6.185 4.353 -15.145 1.00 83.25 81 SER A O 1
ATOM 678 N N . TYR A 1 82 ? 7.012 3.036 -16.779 1.00 85.69 82 TYR A N 1
ATOM 679 C CA . TYR A 1 82 ? 8.297 3.705 -16.947 1.00 85.69 82 TYR A CA 1
ATOM 680 C C . TYR A 1 82 ? 8.451 4.234 -18.370 1.00 85.69 82 TYR A C 1
ATOM 682 O O . TYR A 1 82 ? 7.961 3.639 -19.334 1.00 85.69 82 TYR A O 1
ATOM 690 N N . LEU A 1 83 ? 9.166 5.348 -18.504 1.00 86.38 83 LEU A N 1
ATOM 691 C CA . LEU A 1 83 ? 9.642 5.823 -19.796 1.00 86.38 83 LEU A CA 1
ATOM 692 C C . LEU A 1 83 ? 10.996 5.195 -20.091 1.00 86.38 83 LEU A C 1
ATOM 694 O O . LEU A 1 83 ? 11.947 5.348 -19.326 1.00 86.38 83 LEU A O 1
ATOM 698 N N . VAL A 1 84 ? 11.059 4.496 -21.215 1.00 86.62 84 VAL A N 1
ATOM 699 C CA . VAL A 1 84 ? 12.212 3.730 -21.672 1.00 86.62 84 VAL A CA 1
ATOM 700 C C . VAL A 1 84 ? 12.648 4.268 -23.029 1.00 86.62 84 VAL A C 1
ATOM 702 O O . VAL A 1 84 ? 11.826 4.454 -23.923 1.00 86.62 84 VAL A O 1
ATOM 705 N N . GLN A 1 85 ? 13.939 4.517 -23.196 1.00 85.50 85 GLN A N 1
ATOM 706 C CA . GLN A 1 85 ? 14.537 4.927 -24.459 1.00 85.50 85 GLN A CA 1
ATOM 707 C C . GLN A 1 85 ? 15.121 3.712 -25.182 1.00 85.50 85 GLN A C 1
ATOM 709 O O . GLN A 1 85 ? 16.015 3.057 -24.650 1.00 85.50 85 GLN A O 1
ATOM 714 N N . SER A 1 86 ? 14.643 3.439 -26.398 1.00 84.31 86 SER A N 1
ATOM 715 C CA . SER A 1 86 ? 15.288 2.512 -27.339 1.00 84.31 86 SER A CA 1
ATOM 716 C C . SER A 1 86 ? 15.754 3.310 -28.559 1.00 84.31 86 SER A C 1
ATOM 718 O O . SER A 1 86 ? 14.954 3.962 -29.241 1.00 84.31 86 SER A O 1
ATOM 720 N N . GLY A 1 87 ? 17.068 3.339 -28.795 1.00 82.31 87 GLY A N 1
ATOM 721 C CA . GLY A 1 87 ? 17.687 4.152 -29.844 1.00 82.31 87 GLY A CA 1
ATOM 722 C C . GLY A 1 87 ? 17.318 5.642 -29.750 1.00 82.31 87 GLY A C 1
ATOM 723 O O . GLY A 1 87 ? 17.563 6.303 -28.739 1.00 82.31 87 GLY A O 1
ATOM 724 N N . LYS A 1 88 ? 16.713 6.180 -30.820 1.00 80.25 88 LYS A N 1
ATOM 725 C CA . LYS A 1 88 ? 16.302 7.597 -30.922 1.00 80.25 88 LYS A CA 1
ATOM 726 C C . LYS A 1 88 ? 14.894 7.889 -30.385 1.00 80.25 88 LYS A C 1
ATOM 728 O O . LYS A 1 88 ? 14.465 9.038 -30.426 1.00 80.25 88 LYS A O 1
ATOM 733 N N . ARG A 1 89 ? 14.142 6.877 -29.939 1.00 83.00 89 ARG A N 1
ATOM 734 C CA . ARG A 1 89 ? 12.729 7.026 -29.554 1.00 83.00 89 ARG A CA 1
ATOM 735 C C . ARG A 1 89 ? 12.513 6.674 -28.085 1.00 83.00 89 ARG A C 1
ATOM 737 O O . ARG A 1 89 ? 13.208 5.834 -27.518 1.00 83.00 89 ARG A O 1
ATOM 744 N N . VAL A 1 90 ? 11.524 7.326 -27.481 1.00 85.38 90 VAL A N 1
ATOM 745 C CA . VAL A 1 90 ? 11.121 7.113 -26.087 1.00 85.38 90 VAL A CA 1
ATOM 746 C C . VAL A 1 90 ? 9.736 6.481 -26.062 1.00 85.38 90 VAL A C 1
ATOM 748 O O . VAL A 1 90 ? 8.830 6.920 -26.768 1.00 85.38 90 VAL A O 1
ATOM 751 N N . PHE A 1 91 ? 9.576 5.454 -25.236 1.00 82.75 91 PHE A N 1
ATOM 752 C CA . PHE A 1 91 ? 8.369 4.647 -25.125 1.00 82.75 91 PHE A CA 1
ATOM 753 C C . PHE A 1 91 ? 7.908 4.566 -23.680 1.00 82.75 91 PHE A C 1
ATOM 755 O O . PHE A 1 91 ? 8.719 4.580 -22.756 1.00 82.75 91 PHE A O 1
ATOM 762 N N . ARG A 1 92 ? 6.597 4.433 -23.481 1.00 82.69 92 ARG A N 1
ATOM 763 C CA . ARG A 1 92 ? 6.025 4.104 -22.176 1.00 82.69 92 ARG A CA 1
ATOM 764 C C . ARG A 1 92 ? 5.809 2.598 -22.097 1.00 82.69 92 ARG A C 1
ATOM 766 O O . ARG A 1 92 ? 4.984 2.071 -22.839 1.00 82.69 92 ARG A O 1
ATOM 773 N N . ARG A 1 93 ? 6.504 1.938 -21.173 1.00 78.00 93 ARG A N 1
ATOM 774 C CA . ARG A 1 93 ? 6.274 0.533 -20.818 1.00 78.00 93 ARG A CA 1
ATOM 775 C C . ARG A 1 93 ? 5.299 0.478 -19.643 1.00 78.00 93 ARG A C 1
ATOM 777 O O . ARG A 1 93 ? 5.521 1.184 -18.658 1.00 78.00 93 ARG A O 1
ATOM 784 N N . LYS A 1 94 ? 4.225 -0.299 -19.785 1.00 70.81 94 LYS A N 1
ATOM 785 C CA . LYS A 1 94 ? 3.293 -0.636 -18.700 1.00 70.81 94 LYS A CA 1
ATOM 786 C C . LYS A 1 94 ? 3.728 -1.913 -17.992 1.00 70.81 94 LYS A C 1
ATOM 788 O O . LYS A 1 94 ? 4.450 -2.706 -18.637 1.00 70.81 94 LYS A O 1
#

Organism: NCBI:txid280406

Secondary structure (DSSP, 8-state):
-PPPP---SPPPTTTTS-----HHHHHHHHHHHHHHHHHHHHHHTT---PPPPPPSTT-EEEETTTTEEEEEEEE-SSTT-EEEEETTEEEEE-

Radius of gyration: 28.97 Å; chains: 1; bounding box: 70×25×64 Å

Foldseek 3Di:
DDDDDPDPDDDDPVVVDDPDDPVVVVVVVVVVVVVVVVVVVCVVVVPDDDDDQDADDVRFDQDPVVRATWGFHADDPDPPWTWTDDDPDIDIDD